Protein AF-A0A829C044-F1 (afdb_monomer_lite)

Organism: NCBI:txid1305739

InterPro domains:
  IPR014923 Protein of unknown function DUF1802 [PF08819] (1-74)

pLDDT: mean 91.43, std 7.06, range [56.03, 98.31]

Sequence (81 aa):
MHIWTAESVRADRLDFRPKHRLAVLVVSAIPLAEPVRLARTPEYGGCTSWVQLPVTPTLAAPVHDEAALAEVAARVREAVG

Foldseek 3Di:
DDCPDPVNCVDVPVVPPDPDADDDDQDWDWDFPDDDDDDDDCQPDDDDPDGDDPDDTHTDDIPDDPVVSVVVVVVVVVVRD

Secondary structure (DSSP, 8-state):
--TTSHHHHIIIIISSS--SPPP--------BSSPPP----GGG-SS-S----S--PPB---SS-HHHHHHHHHHHHHHH-

Structure (mmCIF, N/CA/C/O backbone):
data_AF-A0A829C044-F1
#
_entry.id   AF-A0A829C044-F1
#
loop_
_atom_site.group_PDB
_atom_site.id
_atom_site.type_symbol
_atom_site.label_atom_id
_atom_site.label_alt_id
_atom_site.label_comp_id
_atom_site.label_asym_id
_atom_site.label_entity_id
_atom_site.label_seq_id
_atom_site.pdbx_PDB_ins_code
_atom_site.Cartn_x
_atom_site.Cartn_y
_atom_site.Cartn_z
_atom_site.occupancy
_atom_site.B_iso_or_equiv
_atom_site.auth_seq_id
_atom_site.auth_comp_id
_atom_site.auth_asym_id
_atom_site.auth_atom_id
_atom_site.pdbx_PDB_model_num
ATOM 1 N N . MET A 1 1 ? -8.433 -16.480 18.461 1.00 56.03 1 MET A N 1
ATOM 2 C CA . MET A 1 1 ? -9.179 -15.802 17.379 1.00 56.03 1 MET A CA 1
ATOM 3 C C . MET A 1 1 ? -8.165 -15.120 16.474 1.00 56.03 1 MET A C 1
ATOM 5 O O . MET A 1 1 ? -7.263 -14.478 16.994 1.00 56.03 1 MET A O 1
ATOM 9 N N . HIS A 1 2 ? -8.219 -15.350 15.160 1.00 73.06 2 HIS A N 1
ATOM 10 C CA . HIS A 1 2 ? -7.293 -14.717 14.213 1.00 73.06 2 HIS A CA 1
ATOM 11 C C . HIS A 1 2 ? -7.665 -13.236 14.065 1.00 73.06 2 HIS A C 1
ATOM 13 O O . HIS A 1 2 ? -8.842 -12.921 13.930 1.00 73.06 2 HIS A O 1
ATOM 19 N N . ILE A 1 3 ? -6.680 -12.338 14.069 1.00 75.12 3 ILE A N 1
ATOM 20 C CA . ILE A 1 3 ? -6.899 -10.877 14.018 1.00 75.12 3 ILE A CA 1
ATOM 21 C C . ILE A 1 3 ? -7.524 -10.379 12.697 1.00 75.12 3 ILE A C 1
ATOM 23 O O . ILE A 1 3 ? -7.813 -9.196 12.560 1.00 75.12 3 ILE A O 1
ATOM 27 N N . TRP A 1 4 ? -7.720 -11.271 11.720 1.00 83.94 4 TRP A N 1
ATOM 28 C CA . TRP A 1 4 ? -8.271 -10.960 10.396 1.00 83.94 4 TRP A CA 1
ATOM 29 C C . TRP A 1 4 ? -9.561 -11.726 10.075 1.00 83.94 4 TRP A C 1
ATOM 31 O O . TRP A 1 4 ? -9.823 -12.035 8.915 1.00 83.94 4 TRP A O 1
ATOM 41 N N . THR A 1 5 ? -10.369 -12.086 11.075 1.00 92.12 5 THR A N 1
ATOM 42 C CA . THR A 1 5 ? -11.745 -12.531 10.794 1.00 92.12 5 THR A CA 1
ATOM 43 C C . THR A 1 5 ? -12.626 -11.337 10.433 1.00 92.12 5 THR A C 1
ATOM 45 O O . THR A 1 5 ? -12.371 -10.215 10.870 1.00 92.12 5 THR A O 1
ATOM 48 N N . ALA A 1 6 ? -13.702 -11.575 9.677 1.00 90.25 6 ALA A N 1
ATOM 49 C CA . ALA A 1 6 ? -14.683 -10.532 9.368 1.00 90.25 6 ALA A CA 1
ATOM 50 C C . ALA A 1 6 ? -15.260 -9.880 10.642 1.00 90.25 6 ALA A C 1
ATOM 52 O O . ALA A 1 6 ? -15.471 -8.670 10.678 1.00 90.25 6 ALA A O 1
ATOM 53 N N . GLU A 1 7 ? -15.468 -10.675 11.695 1.00 92.25 7 GLU A N 1
ATOM 54 C CA . GLU A 1 7 ? -15.926 -10.203 13.003 1.00 92.25 7 GLU A CA 1
ATOM 55 C C . GLU A 1 7 ? -14.902 -9.281 13.684 1.00 92.25 7 GLU A C 1
ATOM 57 O O . GLU A 1 7 ? -15.263 -8.174 14.076 1.00 92.25 7 GLU A O 1
ATOM 62 N N . SER A 1 8 ? -13.624 -9.681 13.759 1.00 89.69 8 SER A N 1
ATOM 63 C CA . SER A 1 8 ? -12.569 -8.853 14.368 1.00 89.69 8 SER A CA 1
ATOM 64 C C . SER A 1 8 ? -12.344 -7.560 13.584 1.00 89.69 8 SER A C 1
ATOM 66 O O . SER A 1 8 ? -12.240 -6.488 14.169 1.00 89.69 8 SER A O 1
ATOM 68 N N . VAL A 1 9 ? -12.347 -7.616 12.248 1.00 89.69 9 VAL A N 1
ATOM 69 C CA . VAL A 1 9 ? -12.220 -6.409 11.414 1.00 89.69 9 VAL A CA 1
ATOM 70 C C . VAL A 1 9 ? -13.369 -5.437 11.681 1.00 89.69 9 VAL A C 1
ATOM 72 O O . VAL A 1 9 ? -13.140 -4.236 11.824 1.00 89.69 9 VAL A O 1
ATOM 75 N N . ARG A 1 10 ? -14.602 -5.940 11.787 1.00 88.19 10 ARG A N 1
ATOM 76 C CA . ARG A 1 10 ? -15.757 -5.098 12.094 1.00 88.19 10 ARG A CA 1
ATOM 77 C C . ARG A 1 10 ? -15.624 -4.463 13.479 1.00 88.19 10 ARG A C 1
ATOM 79 O O . ARG A 1 10 ? -15.603 -3.241 13.568 1.00 88.19 10 ARG A O 1
ATOM 86 N N . ALA A 1 11 ? -15.477 -5.273 14.526 1.00 90.00 11 ALA A N 1
ATOM 87 C CA . ALA A 1 11 ? -15.503 -4.799 15.910 1.00 90.00 11 ALA A CA 1
ATOM 88 C C . ALA A 1 11 ? -14.265 -3.967 16.302 1.00 90.00 11 ALA A C 1
ATOM 90 O O . ALA A 1 11 ? -14.394 -2.943 16.972 1.00 90.00 11 ALA A O 1
ATOM 91 N N . ASP A 1 12 ? -13.070 -4.376 15.864 1.00 88.06 12 ASP A N 1
ATOM 92 C CA . ASP A 1 12 ? -11.793 -3.850 16.372 1.00 88.06 12 ASP A CA 1
ATOM 93 C C . ASP A 1 12 ? -11.131 -2.821 15.444 1.00 88.06 12 ASP A C 1
ATOM 95 O O . ASP A 1 12 ? -10.092 -2.244 15.795 1.00 88.06 12 ASP A O 1
ATOM 99 N N . ARG A 1 13 ? -11.671 -2.618 14.233 1.00 86.38 13 ARG A N 1
ATOM 100 C CA . ARG A 1 13 ? -11.111 -1.685 13.239 1.00 86.38 13 ARG A CA 1
ATOM 101 C C . ARG A 1 13 ? -12.140 -0.698 12.714 1.00 86.38 13 ARG A C 1
ATOM 103 O O . ARG A 1 13 ? -11.885 0.498 12.786 1.00 86.38 13 ARG A O 1
ATOM 110 N N . LEU A 1 14 ? -13.262 -1.184 12.183 1.00 87.50 14 LEU A N 1
ATOM 111 C CA . LEU A 1 14 ? -14.249 -0.326 11.515 1.00 87.50 14 LEU A CA 1
ATOM 112 C C . LEU A 1 14 ? -15.189 0.362 12.511 1.00 87.50 14 LEU A C 1
ATOM 114 O O . LEU A 1 14 ? -15.282 1.586 12.519 1.00 87.50 14 LEU A O 1
ATOM 118 N N . ASP A 1 15 ? -15.816 -0.410 13.398 1.00 87.12 15 ASP A N 1
ATOM 119 C CA . ASP A 1 15 ? -16.784 0.090 14.385 1.00 87.12 15 ASP A CA 1
ATOM 120 C C . ASP A 1 15 ? -16.101 0.525 15.696 1.00 87.12 15 ASP A C 1
ATOM 122 O O . ASP A 1 15 ? -16.751 0.895 16.680 1.00 87.12 15 ASP A O 1
ATOM 126 N N . PHE A 1 16 ? -14.765 0.500 15.732 1.00 84.38 16 PHE A N 1
ATOM 127 C CA . PHE A 1 16 ? -13.999 0.809 16.929 1.00 84.38 16 PHE A CA 1
ATOM 128 C C . PHE A 1 16 ? -14.005 2.313 17.230 1.00 84.38 16 PHE A C 1
ATOM 130 O O . PHE A 1 16 ? -13.196 3.082 16.711 1.00 84.38 16 PHE A O 1
ATOM 137 N N . ARG A 1 17 ? -14.905 2.724 18.134 1.00 83.88 17 ARG A N 1
ATOM 138 C CA . ARG A 1 17 ? -15.025 4.096 18.672 1.00 83.88 17 ARG A CA 1
ATOM 139 C C . ARG A 1 17 ? -14.965 5.175 17.572 1.00 83.88 17 ARG A C 1
ATOM 141 O O . ARG A 1 17 ? -14.098 6.055 17.640 1.00 83.88 17 ARG A O 1
ATOM 148 N N . PRO A 1 18 ? -15.866 5.141 16.574 1.00 81.50 18 PRO A N 1
ATOM 149 C CA . PRO A 1 18 ? -15.813 6.055 15.443 1.00 81.50 18 PRO A CA 1
ATOM 150 C C . PRO A 1 18 ? -16.007 7.502 15.914 1.00 81.50 18 PRO A C 1
ATOM 152 O O . PRO A 1 18 ? -17.079 7.892 16.370 1.00 81.50 18 PRO A O 1
ATOM 155 N N . LYS A 1 19 ? -14.940 8.303 15.818 1.00 82.81 19 LYS A N 1
ATOM 156 C CA . LYS A 1 19 ? -14.967 9.760 16.056 1.00 82.81 19 LYS A CA 1
ATOM 157 C C . LYS A 1 19 ? -14.981 10.568 14.758 1.00 82.81 19 LYS A C 1
ATOM 159 O O . LYS A 1 19 ? -15.404 11.720 14.755 1.00 82.81 19 LYS A O 1
ATOM 164 N N . HIS A 1 20 ? -14.505 9.968 13.670 1.00 82.44 20 HIS A N 1
ATOM 165 C CA . HIS A 1 20 ? -14.362 10.585 12.355 1.00 82.44 20 HIS A CA 1
ATOM 166 C C . HIS A 1 20 ? -14.875 9.633 11.277 1.00 82.44 20 HIS A C 1
ATOM 168 O O . HIS A 1 20 ? -14.980 8.428 11.512 1.00 82.44 20 HIS A O 1
ATOM 174 N N . ARG A 1 21 ? -15.180 10.179 10.094 1.00 82.94 21 ARG A N 1
ATOM 175 C CA . ARG A 1 21 ? -15.485 9.364 8.914 1.00 82.94 21 ARG A CA 1
ATOM 176 C C . ARG A 1 21 ? -14.277 8.507 8.543 1.00 82.94 21 ARG A C 1
ATOM 178 O O . ARG A 1 21 ? -13.134 8.919 8.751 1.00 82.94 21 ARG A O 1
ATOM 185 N N . LEU A 1 22 ? -14.546 7.333 7.979 1.00 86.94 22 LEU A N 1
ATOM 186 C CA . LEU A 1 22 ? -13.507 6.453 7.466 1.00 86.94 22 LEU A CA 1
ATOM 187 C C . LEU A 1 22 ? -12.780 7.145 6.305 1.00 86.94 22 LEU A C 1
ATOM 189 O O . LEU A 1 22 ? -13.406 7.555 5.331 1.00 86.94 22 LEU A O 1
ATOM 193 N N . ALA A 1 23 ? -11.459 7.260 6.409 1.00 88.31 23 ALA A N 1
ATOM 194 C CA . ALA A 1 23 ? -10.606 7.698 5.312 1.00 88.31 23 ALA A CA 1
ATOM 195 C C . ALA A 1 23 ? -9.929 6.473 4.695 1.00 88.31 23 ALA A C 1
ATOM 197 O O . ALA A 1 23 ? -9.356 5.652 5.414 1.00 88.31 23 ALA A O 1
ATOM 198 N N . VAL A 1 24 ? -9.984 6.355 3.368 1.00 91.38 24 VAL A N 1
ATOM 199 C CA . VAL A 1 24 ? -9.392 5.231 2.636 1.00 91.38 24 VAL A CA 1
ATOM 200 C C . VAL A 1 24 ? -8.436 5.749 1.570 1.00 91.38 24 VAL A C 1
ATOM 202 O O . VAL A 1 24 ? -8.749 6.699 0.856 1.00 91.38 24 VAL A O 1
ATOM 205 N N . LEU A 1 25 ? -7.275 5.101 1.462 1.00 93.31 25 LEU A N 1
ATOM 206 C CA . LEU A 1 25 ? -6.301 5.314 0.397 1.00 93.31 25 LEU A CA 1
ATOM 207 C C . LEU A 1 25 ? -6.249 4.062 -0.481 1.00 93.31 25 LEU A C 1
ATOM 209 O O . LEU A 1 25 ? -6.030 2.961 0.021 1.00 93.31 25 LEU A O 1
ATOM 213 N N . VAL A 1 26 ? -6.426 4.240 -1.788 1.00 95.06 26 VAL A N 1
ATOM 214 C CA . VAL A 1 26 ? -6.204 3.187 -2.785 1.00 95.06 26 VAL A CA 1
ATOM 215 C C . VAL A 1 26 ? -4.812 3.388 -3.371 1.00 95.06 26 VAL A C 1
ATOM 217 O O . VAL A 1 26 ? -4.491 4.481 -3.834 1.00 95.06 26 VAL A O 1
ATOM 220 N N . VAL A 1 27 ? -3.974 2.352 -3.311 1.00 95.50 27 VAL A N 1
ATOM 221 C CA . VAL A 1 27 ? -2.570 2.401 -3.743 1.00 95.50 27 VAL A CA 1
ATOM 222 C C . VAL A 1 27 ? -2.310 1.396 -4.857 1.00 95.50 27 VAL A C 1
ATOM 224 O O . VAL A 1 27 ? -2.852 0.291 -4.838 1.00 95.50 27 VAL A O 1
ATOM 227 N N . S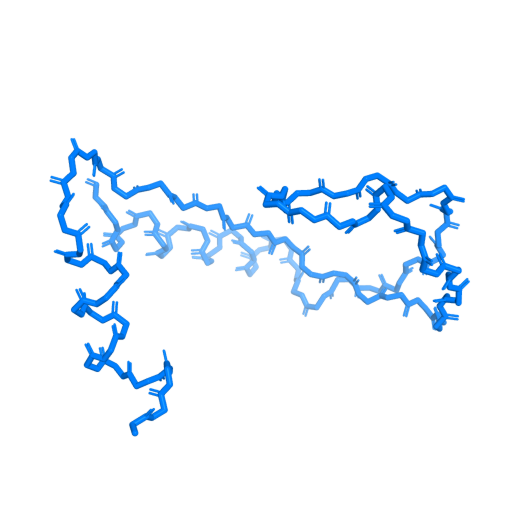ER A 1 28 ? -1.453 1.768 -5.809 1.00 96.81 28 SER A N 1
ATOM 228 C CA . SER A 1 28 ? -0.922 0.826 -6.795 1.00 96.81 28 SER A CA 1
ATOM 229 C C . SER A 1 28 ? 0.232 0.041 -6.180 1.00 96.81 28 SER A C 1
ATOM 231 O O . SER A 1 28 ? 1.197 0.628 -5.685 1.00 96.81 28 SER A O 1
ATOM 233 N N . ALA A 1 29 ? 0.132 -1.287 -6.198 1.00 96.31 29 ALA A N 1
ATOM 234 C CA . ALA A 1 29 ? 1.222 -2.163 -5.802 1.00 96.31 29 ALA A CA 1
ATOM 235 C C . ALA A 1 29 ? 2.098 -2.463 -7.022 1.00 96.31 29 ALA A C 1
ATOM 237 O O . ALA A 1 29 ? 1.615 -2.981 -8.032 1.00 96.31 29 ALA A O 1
ATOM 238 N N . ILE A 1 30 ? 3.392 -2.159 -6.912 1.00 97.44 30 ILE A N 1
ATOM 239 C CA . ILE A 1 30 ? 4.372 -2.406 -7.968 1.00 97.44 30 ILE A CA 1
ATOM 240 C C . ILE A 1 30 ? 5.478 -3.305 -7.400 1.00 97.44 30 ILE A C 1
ATOM 242 O O . ILE A 1 30 ? 6.115 -2.927 -6.412 1.00 97.44 30 ILE A O 1
ATOM 246 N N . PRO A 1 31 ? 5.702 -4.501 -7.972 1.00 97.19 31 PRO A N 1
ATOM 247 C CA . PRO A 1 31 ? 6.764 -5.385 -7.530 1.00 97.19 31 PRO A CA 1
ATOM 248 C C . PRO A 1 31 ? 8.137 -4.788 -7.846 1.00 97.19 31 PRO A C 1
ATOM 250 O O . PRO A 1 31 ? 8.335 -4.133 -8.871 1.00 97.19 31 PRO A O 1
ATOM 253 N N . LEU A 1 32 ? 9.1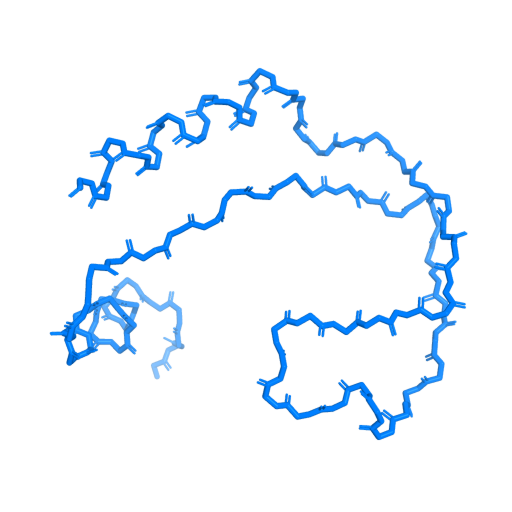09 -5.061 -6.977 1.00 97.19 32 LEU A N 1
ATOM 254 C CA . LEU A 1 32 ? 10.513 -4.839 -7.310 1.00 97.19 32 LEU A CA 1
ATOM 255 C C . LEU A 1 32 ? 10.929 -5.873 -8.362 1.00 97.19 32 LEU A C 1
ATOM 257 O O . LEU A 1 32 ? 10.551 -7.039 -8.251 1.00 97.19 32 LEU A O 1
ATOM 261 N N . ALA A 1 33 ? 11.715 -5.462 -9.356 1.00 97.69 33 ALA A N 1
ATOM 262 C CA . ALA A 1 33 ? 12.247 -6.378 -10.364 1.00 97.69 33 ALA A CA 1
ATOM 263 C C . ALA A 1 33 ? 13.165 -7.438 -9.731 1.00 97.69 33 ALA A C 1
ATOM 265 O O . ALA A 1 33 ? 13.155 -8.595 -10.142 1.00 97.69 33 ALA A O 1
ATOM 266 N N . GLU A 1 34 ? 13.903 -7.050 -8.687 1.00 96.69 34 GLU A N 1
ATOM 267 C CA . GLU A 1 34 ? 14.727 -7.939 -7.875 1.00 96.69 34 GLU A CA 1
ATOM 268 C C . GLU A 1 34 ? 14.619 -7.578 -6.382 1.00 96.69 34 GLU A C 1
ATOM 270 O O . GLU A 1 34 ? 14.348 -6.421 -6.037 1.00 96.69 34 GLU A O 1
ATOM 275 N N . PRO A 1 35 ? 14.845 -8.535 -5.464 1.00 95.94 35 PRO A N 1
ATOM 276 C CA . PRO A 1 35 ? 14.857 -8.253 -4.033 1.00 95.94 35 PRO A CA 1
ATOM 277 C C . PRO A 1 35 ? 15.967 -7.269 -3.631 1.00 95.94 35 PRO A C 1
ATOM 279 O O . PRO A 1 35 ? 17.141 -7.492 -3.919 1.00 95.94 35 PRO A O 1
ATOM 282 N N . VAL A 1 36 ? 15.619 -6.233 -2.860 1.00 95.94 36 VAL A N 1
ATOM 283 C CA . VAL A 1 36 ? 16.585 -5.291 -2.268 1.00 95.94 36 VAL A CA 1
ATOM 284 C C . VAL A 1 36 ? 16.812 -5.630 -0.798 1.00 95.94 36 VAL A C 1
ATOM 286 O O . VAL A 1 36 ? 15.866 -5.733 -0.016 1.00 95.94 36 VAL A O 1
ATOM 289 N N . ARG A 1 37 ? 18.078 -5.798 -0.400 1.00 95.25 37 ARG A N 1
ATOM 290 C CA . ARG A 1 37 ? 18.455 -6.033 1.001 1.00 95.25 37 ARG A CA 1
ATOM 291 C C . ARG A 1 37 ? 18.743 -4.706 1.696 1.00 95.25 37 ARG A C 1
ATOM 293 O O . ARG A 1 37 ? 19.550 -3.920 1.214 1.00 95.25 37 ARG A O 1
ATOM 300 N N . LEU A 1 38 ? 18.118 -4.496 2.850 1.00 93.81 38 LEU A N 1
ATOM 301 C CA . LEU A 1 38 ? 18.282 -3.305 3.680 1.00 93.81 38 LEU A CA 1
ATOM 302 C C . LEU A 1 38 ? 18.730 -3.704 5.084 1.00 93.81 38 LEU A C 1
ATOM 304 O O . LEU A 1 38 ? 18.194 -4.649 5.666 1.00 93.81 38 LEU A O 1
ATOM 308 N N . ALA A 1 39 ? 19.696 -2.971 5.638 1.00 94.44 39 ALA A N 1
ATOM 309 C CA . ALA A 1 39 ? 20.028 -3.093 7.050 1.00 94.44 39 ALA A CA 1
ATOM 310 C C . ALA A 1 39 ? 18.857 -2.555 7.879 1.00 94.44 39 ALA A C 1
ATOM 312 O O . ALA A 1 39 ? 18.373 -1.456 7.628 1.00 94.44 39 ALA A O 1
ATOM 313 N N . ARG A 1 40 ? 18.383 -3.324 8.863 1.00 92.44 40 ARG A N 1
ATOM 314 C CA . ARG A 1 40 ? 17.320 -2.859 9.756 1.00 92.44 40 ARG A CA 1
ATOM 315 C C . ARG A 1 40 ? 17.919 -1.911 10.786 1.00 92.44 40 ARG A C 1
ATOM 317 O O . ARG A 1 40 ? 18.680 -2.351 11.645 1.00 92.44 40 ARG A O 1
ATOM 324 N N . THR A 1 41 ? 17.543 -0.644 10.718 1.00 93.56 41 THR A N 1
ATOM 325 C CA . THR A 1 41 ? 18.002 0.379 11.653 1.00 93.56 41 THR A CA 1
ATOM 326 C C . THR A 1 41 ? 16.849 0.856 12.550 1.00 93.56 41 THR A C 1
ATOM 328 O O . THR A 1 41 ? 15.677 0.642 12.208 1.00 93.56 41 THR A O 1
ATOM 331 N N . PRO A 1 42 ? 17.128 1.455 13.723 1.00 93.38 42 PRO A N 1
ATOM 332 C CA . PRO A 1 42 ? 16.086 1.967 14.615 1.00 93.38 42 PRO A CA 1
ATOM 333 C C . PRO A 1 42 ? 15.159 3.002 13.961 1.00 93.38 42 PRO A C 1
ATOM 335 O O . PRO A 1 42 ? 13.985 3.077 14.318 1.00 93.38 42 PRO A O 1
ATOM 338 N N . GLU A 1 43 ? 15.652 3.749 12.970 1.00 89.44 43 GLU A N 1
ATOM 339 C CA . GLU A 1 43 ? 14.907 4.782 12.238 1.00 89.44 43 GLU A CA 1
ATOM 340 C C . GLU A 1 43 ? 13.749 4.209 11.405 1.00 89.44 43 GLU A C 1
ATOM 342 O O . GLU A 1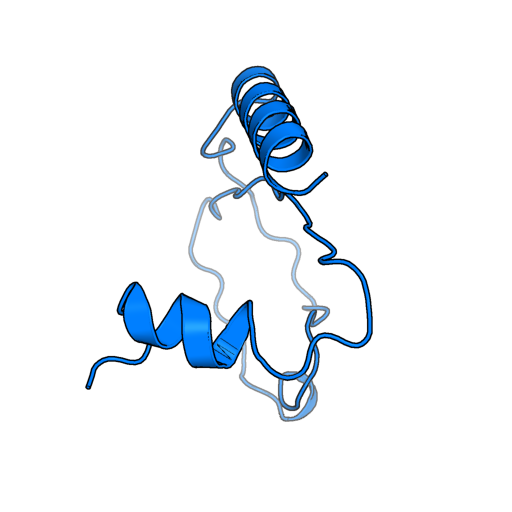 43 ? 12.834 4.940 11.035 1.00 89.44 43 GLU A O 1
ATOM 347 N N . TYR A 1 44 ? 13.758 2.901 11.123 1.00 91.88 44 TYR A N 1
ATOM 348 C CA . TYR A 1 44 ? 12.668 2.210 10.422 1.00 91.88 44 TYR A CA 1
ATOM 349 C C . TYR A 1 44 ? 11.602 1.647 11.375 1.00 91.88 44 TYR A C 1
ATOM 351 O O . TYR A 1 44 ? 10.665 0.983 10.933 1.00 91.88 44 TYR A O 1
ATOM 359 N N . GLY A 1 45 ? 11.764 1.837 12.688 1.00 88.69 45 GLY A N 1
ATOM 360 C CA . GLY A 1 45 ? 10.816 1.399 13.709 1.00 88.69 45 GLY A CA 1
ATOM 361 C C . GLY A 1 45 ? 9.800 2.474 14.109 1.00 88.69 45 GLY A C 1
ATOM 362 O O . GLY A 1 45 ? 9.857 3.621 13.678 1.00 88.69 45 GLY A O 1
ATOM 363 N N . GLY A 1 46 ? 8.882 2.100 15.002 1.00 90.19 46 GLY A N 1
ATOM 364 C CA . GLY A 1 46 ? 7.876 3.002 15.568 1.00 90.19 46 GLY A CA 1
ATOM 365 C C . GLY A 1 46 ? 6.513 2.933 14.875 1.00 90.19 46 GLY A C 1
ATOM 366 O O . GLY A 1 46 ? 6.270 2.096 14.010 1.00 90.19 46 GLY A O 1
ATOM 367 N N . CYS A 1 47 ? 5.598 3.805 15.300 1.00 90.94 47 CYS A N 1
ATOM 368 C CA . CYS A 1 47 ? 4.217 3.859 14.808 1.00 90.94 47 CYS A CA 1
ATOM 369 C C . CYS A 1 47 ? 4.074 4.779 13.582 1.00 90.94 47 CYS A C 1
ATOM 371 O O . CYS A 1 47 ? 3.166 5.609 13.535 1.00 90.94 47 CYS A O 1
ATOM 373 N N . THR A 1 48 ? 4.987 4.681 12.613 1.00 89.06 48 THR A N 1
ATOM 374 C CA . THR A 1 48 ? 4.922 5.450 11.363 1.00 89.06 48 THR A CA 1
ATOM 375 C C . THR A 1 48 ? 4.228 4.639 10.272 1.00 89.06 48 THR A C 1
ATOM 377 O O . THR A 1 48 ? 4.409 3.430 10.154 1.00 89.06 48 THR A O 1
ATOM 380 N N . SER A 1 49 ? 3.398 5.303 9.465 1.00 86.12 49 SER A N 1
ATOM 381 C CA . SER A 1 49 ? 2.701 4.649 8.345 1.00 86.12 49 SER A CA 1
ATOM 382 C C . SER A 1 49 ? 3.568 4.535 7.089 1.00 86.12 49 SER A C 1
ATOM 384 O O . SER A 1 49 ? 3.298 3.689 6.244 1.00 86.12 49 SER A O 1
ATOM 386 N N . TRP A 1 50 ? 4.607 5.370 6.973 1.00 91.25 50 TRP A N 1
ATOM 387 C CA . TRP A 1 50 ? 5.542 5.398 5.849 1.00 91.25 50 TRP A CA 1
ATOM 388 C C . TRP A 1 50 ? 6.964 5.623 6.357 1.00 91.25 50 TRP A C 1
ATOM 390 O O . TRP A 1 50 ? 7.188 6.462 7.230 1.00 91.25 50 TRP A O 1
ATOM 400 N N . VAL A 1 51 ? 7.921 4.902 5.776 1.00 92.00 51 VAL A N 1
ATOM 401 C CA . VAL A 1 51 ? 9.355 5.030 6.058 1.00 92.00 51 VAL A CA 1
ATOM 402 C C . VAL A 1 51 ? 10.063 5.383 4.757 1.00 92.00 51 VAL A C 1
ATOM 404 O O . VAL A 1 51 ? 9.819 4.759 3.726 1.00 92.00 51 VAL A O 1
ATOM 407 N N . GLN A 1 52 ? 10.932 6.390 4.799 1.00 91.19 52 GLN A N 1
ATOM 408 C CA . GLN A 1 52 ? 11.786 6.739 3.668 1.00 91.19 52 GLN A CA 1
ATOM 409 C C . GLN A 1 52 ? 13.005 5.815 3.661 1.00 91.19 52 GLN A C 1
ATOM 411 O O . GLN A 1 52 ? 13.746 5.752 4.642 1.00 91.19 52 GLN A O 1
ATOM 416 N N . LEU A 1 53 ? 13.202 5.088 2.564 1.00 92.50 53 LEU A N 1
ATOM 417 C CA . LEU A 1 53 ? 14.309 4.147 2.408 1.00 92.50 53 LEU A CA 1
ATOM 418 C C . LEU A 1 53 ? 15.347 4.743 1.447 1.00 92.50 53 LEU A C 1
ATOM 420 O O . LEU A 1 53 ? 14.960 5.255 0.397 1.00 92.50 53 LEU A O 1
ATOM 424 N N . PRO A 1 54 ? 16.654 4.676 1.755 1.00 92.44 54 PRO A N 1
ATOM 425 C CA . PRO A 1 54 ? 17.710 5.258 0.928 1.00 92.44 54 PRO A CA 1
ATOM 426 C C . PRO A 1 54 ? 18.063 4.344 -0.260 1.00 92.44 54 PRO A C 1
ATOM 428 O O . PRO A 1 54 ? 19.221 3.987 -0.461 1.00 92.44 54 PRO A O 1
ATOM 431 N N . VAL A 1 55 ? 17.055 3.907 -1.018 1.00 92.81 55 VAL A N 1
ATOM 432 C CA . VAL A 1 55 ? 17.207 3.019 -2.177 1.00 92.81 55 VAL A CA 1
ATOM 433 C C . VAL A 1 55 ? 16.356 3.492 -3.343 1.00 92.81 55 VAL A C 1
ATOM 435 O O . VAL A 1 55 ? 15.242 3.975 -3.159 1.00 92.81 55 VAL A O 1
ATOM 438 N N . THR A 1 56 ? 16.864 3.268 -4.551 1.00 94.50 56 THR A N 1
ATOM 439 C CA . THR A 1 56 ? 16.145 3.511 -5.805 1.00 94.50 56 THR A CA 1
ATOM 440 C C . THR A 1 56 ? 16.034 2.181 -6.546 1.00 94.50 56 THR A C 1
ATOM 442 O O . THR A 1 56 ? 16.924 1.849 -7.330 1.00 94.50 56 THR A O 1
ATOM 445 N N . PRO A 1 57 ? 15.021 1.351 -6.242 1.00 95.00 57 PRO A N 1
ATOM 446 C CA . PRO A 1 57 ? 14.916 0.030 -6.836 1.00 95.00 57 PRO A CA 1
ATOM 447 C C . PRO A 1 57 ? 14.415 0.106 -8.279 1.00 95.00 57 PRO A C 1
ATOM 449 O O . PRO A 1 57 ? 13.639 0.992 -8.643 1.00 95.00 57 PRO A O 1
ATOM 452 N N . THR A 1 58 ? 14.780 -0.891 -9.078 1.00 97.38 58 THR A N 1
ATOM 453 C CA . THR A 1 58 ? 14.106 -1.140 -10.352 1.00 97.38 58 THR A CA 1
ATOM 454 C C . THR A 1 58 ? 12.738 -1.748 -10.069 1.00 97.38 58 THR A C 1
ATOM 456 O O . THR A 1 58 ? 12.632 -2.770 -9.388 1.00 97.38 58 THR A O 1
ATOM 459 N N . LEU A 1 59 ? 11.692 -1.120 -10.593 1.00 96.81 59 LEU A N 1
ATOM 460 C CA . LEU A 1 59 ? 10.322 -1.608 -10.492 1.00 96.81 59 LEU A CA 1
ATOM 461 C C . LEU A 1 59 ? 9.964 -2.435 -11.731 1.00 96.81 59 LEU A C 1
ATOM 463 O O . LEU A 1 59 ? 10.360 -2.096 -12.845 1.00 96.81 59 LEU A O 1
ATOM 467 N N . ALA A 1 60 ? 9.217 -3.516 -11.531 1.00 97.56 60 ALA A N 1
ATOM 468 C CA . ALA A 1 60 ? 8.579 -4.258 -12.612 1.00 97.56 60 ALA A CA 1
ATOM 469 C C . ALA A 1 60 ? 7.222 -3.617 -12.975 1.00 97.56 60 ALA A C 1
ATOM 471 O O . ALA A 1 60 ? 6.902 -2.510 -12.539 1.00 97.56 60 ALA A O 1
ATOM 472 N N . ALA A 1 61 ? 6.424 -4.285 -13.811 1.00 96.94 61 ALA A N 1
ATOM 473 C CA . ALA A 1 61 ? 5.099 -3.788 -14.169 1.00 96.94 61 ALA A CA 1
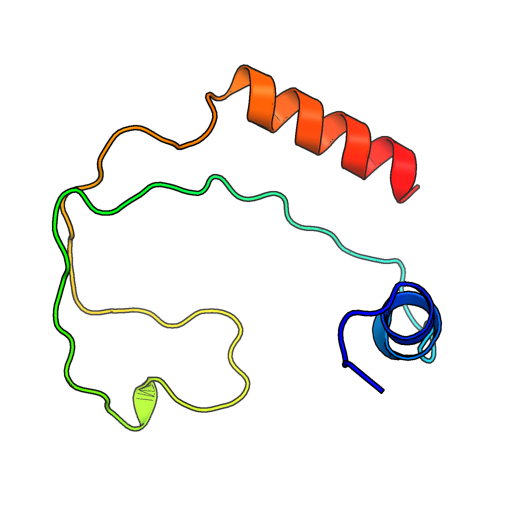ATOM 474 C C . ALA A 1 61 ? 4.160 -3.771 -12.943 1.00 96.94 61 ALA A C 1
ATOM 476 O O . ALA A 1 61 ? 4.216 -4.705 -12.136 1.00 96.94 61 ALA A O 1
ATOM 477 N N . PRO A 1 62 ? 3.285 -2.756 -12.800 1.00 97.38 62 PRO A N 1
ATOM 478 C CA . PRO A 1 62 ? 2.249 -2.741 -11.770 1.00 97.38 62 PRO A CA 1
ATOM 479 C C . PRO A 1 62 ? 1.405 -4.021 -11.772 1.00 97.38 62 PRO A C 1
ATOM 481 O O . PRO A 1 62 ? 1.122 -4.576 -12.832 1.00 97.38 62 PRO A O 1
ATOM 484 N N . VAL A 1 63 ? 0.967 -4.472 -10.589 1.00 97.12 63 VAL A N 1
A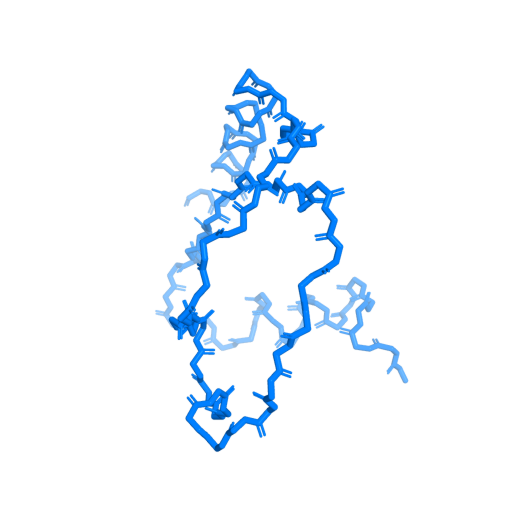TOM 485 C CA . VAL A 1 63 ? 0.096 -5.662 -10.466 1.00 97.12 63 VAL A CA 1
ATOM 486 C C . VAL A 1 63 ? -1.245 -5.449 -11.176 1.00 97.12 63 VAL A C 1
ATOM 488 O O . VAL A 1 63 ? -1.799 -6.376 -11.763 1.00 97.12 63 VAL A O 1
ATOM 491 N N . HIS A 1 64 ? -1.751 -4.218 -11.125 1.00 97.56 64 HIS A N 1
ATOM 492 C CA . HIS A 1 64 ? -2.955 -3.781 -11.815 1.00 97.56 64 HIS A CA 1
ATOM 493 C C . HIS A 1 64 ? -2.645 -2.544 -12.648 1.00 97.56 64 HIS A C 1
ATOM 495 O O . HIS A 1 64 ? -1.868 -1.687 -12.220 1.00 97.56 64 HIS A O 1
ATOM 501 N N . ASP A 1 65 ? -3.262 -2.460 -13.823 1.00 97.44 65 ASP A N 1
ATOM 502 C CA . ASP A 1 65 ? -3.199 -1.261 -14.645 1.00 97.44 65 ASP A CA 1
ATOM 503 C C . ASP A 1 65 ? -4.013 -0.109 -14.030 1.00 97.44 65 ASP A C 1
ATOM 505 O O . ASP A 1 65 ? -4.702 -0.243 -13.012 1.00 97.44 65 ASP A O 1
ATOM 509 N N . GLU A 1 66 ? -3.893 1.064 -14.645 1.00 97.25 66 GLU A N 1
ATOM 510 C CA . GLU A 1 66 ? -4.553 2.278 -14.174 1.00 97.25 66 GLU A CA 1
ATOM 511 C C . GLU A 1 66 ? -6.085 2.176 -14.232 1.00 97.25 66 GLU A C 1
ATOM 513 O O . GLU A 1 66 ? -6.764 2.684 -13.339 1.00 97.25 66 GLU A O 1
ATOM 518 N N . ALA A 1 67 ? -6.634 1.477 -15.231 1.00 98.19 67 ALA A N 1
ATOM 519 C CA . ALA A 1 67 ? -8.076 1.304 -15.383 1.00 98.19 67 ALA A CA 1
ATOM 520 C C . ALA A 1 67 ? -8.653 0.458 -14.239 1.00 98.19 67 ALA A C 1
ATOM 522 O O . ALA A 1 67 ? -9.591 0.884 -13.564 1.00 98.19 67 ALA A O 1
ATOM 523 N N . ALA A 1 68 ? -8.032 -0.684 -13.943 1.00 97.88 68 ALA A N 1
ATOM 524 C CA . ALA A 1 68 ? -8.406 -1.527 -12.816 1.00 97.88 68 ALA A CA 1
ATOM 525 C C . ALA A 1 68 ? -8.263 -0.782 -11.478 1.00 97.88 68 ALA A C 1
ATOM 527 O O . ALA A 1 68 ? -9.119 -0.904 -10.597 1.00 97.88 68 ALA A O 1
ATOM 528 N N . LEU A 1 69 ? -7.215 0.035 -11.315 1.00 97.81 69 LEU A N 1
ATOM 529 C CA . LEU A 1 69 ? -7.038 0.847 -10.110 1.00 97.81 69 LEU A CA 1
ATOM 530 C C . LEU A 1 69 ? -8.150 1.898 -9.957 1.00 97.81 69 LEU A C 1
ATOM 532 O O . LEU A 1 69 ? -8.664 2.093 -8.852 1.00 97.81 69 LEU A O 1
ATOM 536 N N . ALA A 1 70 ? -8.549 2.547 -11.053 1.00 97.88 70 ALA A N 1
ATOM 537 C CA . ALA A 1 70 ? -9.642 3.513 -11.069 1.00 97.88 70 ALA A CA 1
ATOM 538 C C . ALA A 1 70 ? -10.990 2.858 -10.730 1.00 97.88 70 ALA A C 1
ATOM 540 O O . ALA A 1 70 ? -11.756 3.405 -9.933 1.00 97.88 70 ALA A O 1
ATOM 541 N N . GLU A 1 71 ? -11.258 1.660 -11.254 1.00 98.31 71 GLU A N 1
ATOM 542 C CA . GLU A 1 71 ? -12.450 0.879 -10.906 1.00 98.31 71 GLU A CA 1
ATOM 543 C C . GLU A 1 71 ? -12.482 0.514 -9.417 1.00 98.31 71 GLU A C 1
ATOM 545 O O . GLU A 1 71 ? -13.516 0.653 -8.758 1.00 98.31 71 GLU A O 1
ATOM 550 N N . VAL A 1 72 ? -11.346 0.093 -8.851 1.00 97.50 72 VAL A N 1
ATOM 551 C CA . VAL A 1 72 ? -11.228 -0.165 -7.408 1.00 97.50 72 VAL A CA 1
ATOM 552 C C . VAL A 1 72 ? -11.490 1.112 -6.611 1.00 97.50 72 VAL A C 1
ATOM 554 O O . VAL A 1 72 ? -12.259 1.078 -5.651 1.00 97.50 72 VAL A O 1
ATOM 557 N N . ALA A 1 73 ? -10.909 2.243 -7.014 1.00 96.94 73 ALA A N 1
ATOM 558 C CA . ALA A 1 73 ? -11.125 3.523 -6.347 1.00 96.94 73 ALA A CA 1
ATOM 559 C C . ALA A 1 73 ? -12.595 3.966 -6.383 1.00 96.94 73 ALA A C 1
ATOM 561 O O . ALA A 1 73 ? -13.111 4.442 -5.370 1.00 96.94 73 ALA A O 1
ATOM 562 N N . ALA A 1 74 ? -13.285 3.770 -7.509 1.00 97.44 74 ALA A N 1
ATOM 563 C CA . ALA A 1 74 ? -14.714 4.041 -7.629 1.00 97.44 74 ALA A CA 1
ATOM 564 C C . ALA A 1 74 ? -15.531 3.142 -6.691 1.00 97.44 74 ALA A C 1
ATOM 566 O O . ALA A 1 74 ? -16.311 3.639 -5.884 1.00 97.44 74 ALA A O 1
ATOM 567 N N . ARG A 1 75 ? -15.288 1.826 -6.711 1.00 97.25 75 ARG A N 1
ATOM 568 C CA . ARG A 1 75 ? -15.982 0.867 -5.834 1.00 97.25 75 ARG A CA 1
ATOM 569 C C . ARG A 1 75 ? -15.779 1.166 -4.352 1.00 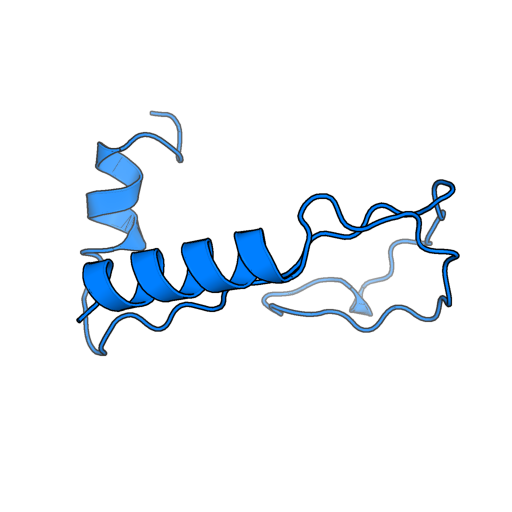97.25 75 ARG A C 1
ATOM 571 O O . ARG A 1 75 ? -16.723 1.061 -3.575 1.00 97.25 75 ARG A O 1
ATOM 578 N N . VAL A 1 76 ? -14.558 1.528 -3.956 1.00 95.19 76 VAL A N 1
ATOM 579 C CA . VAL A 1 76 ? -14.252 1.923 -2.576 1.00 95.19 76 VAL A CA 1
ATOM 580 C C . VAL A 1 76 ? -15.022 3.183 -2.205 1.00 95.19 76 VAL A C 1
ATOM 582 O O . VAL A 1 76 ? -15.640 3.199 -1.148 1.00 95.19 76 VAL A O 1
ATOM 585 N N . ARG A 1 77 ? -15.033 4.206 -3.068 1.00 93.62 77 ARG A N 1
ATOM 586 C CA . ARG A 1 77 ? -15.763 5.459 -2.830 1.00 93.62 77 ARG A CA 1
ATOM 587 C C . ARG A 1 77 ? -17.254 5.217 -2.587 1.00 93.62 77 ARG A C 1
ATOM 589 O O . ARG A 1 77 ? -17.782 5.723 -1.605 1.00 93.62 77 ARG A O 1
ATOM 596 N N . GLU A 1 78 ? -17.889 4.399 -3.423 1.00 94.69 78 GLU A N 1
ATOM 597 C CA . GLU A 1 78 ? -19.307 4.042 -3.264 1.00 94.69 78 GLU A CA 1
ATOM 598 C C . GLU A 1 78 ? -19.578 3.269 -1.967 1.00 94.69 78 GLU A C 1
ATOM 600 O O . GLU A 1 78 ? -20.627 3.430 -1.349 1.00 94.69 78 GLU A O 1
ATOM 605 N N . ALA A 1 79 ? -18.630 2.442 -1.519 1.00 90.88 79 ALA A N 1
ATOM 606 C CA . ALA A 1 79 ? -18.788 1.663 -0.295 1.00 90.88 79 ALA A CA 1
ATOM 607 C C . ALA A 1 79 ? -18.613 2.488 0.992 1.00 90.88 79 ALA A C 1
ATOM 609 O O . ALA A 1 79 ? -19.140 2.089 2.032 1.00 90.88 79 ALA A O 1
ATOM 610 N N . VAL A 1 80 ? -17.850 3.589 0.955 1.00 86.44 80 VAL A N 1
ATOM 611 C CA . VAL A 1 80 ? -17.482 4.352 2.165 1.00 86.44 80 VAL A CA 1
ATOM 612 C C . VAL A 1 80 ? -18.316 5.608 2.422 1.00 86.44 80 VAL A C 1
ATOM 614 O O . VAL A 1 80 ? -18.348 6.031 3.577 1.00 86.44 80 VAL A O 1
ATOM 617 N N . GLY A 1 81 ? -19.009 6.161 1.415 1.00 70.25 81 GLY A N 1
ATOM 618 C CA . GLY A 1 81 ? -19.993 7.253 1.582 1.00 70.25 81 GLY A CA 1
ATOM 619 C C . GLY A 1 81 ? -19.461 8.515 2.265 1.00 70.25 81 GLY A C 1
ATOM 620 O O . GLY A 1 81 ? -19.987 8.890 3.347 1.00 70.25 81 GLY A O 1
#

Radius of gyration: 17.09 Å; chains: 1; bounding box: 40×26×34 Å